Protein AF-A0A656GI52-F1 (afdb_monomer_lite)

Radius of gyration: 30.62 Å; chains: 1; bounding box: 68×22×79 Å

InterPro domains:
  IPR000792 Transcription regulator LuxR, C-terminal [PF00196] (101-144)
  IPR000792 Transcription regulator LuxR, C-terminal [PR00038] (102-116)
  IPR000792 Transcription regulator LuxR, C-terminal [PR00038] (116-132)
  IPR000792 Transcription regulator LuxR, C-terminal [PR00038] (132-144)
  IPR000792 Transcription regulator LuxR, C-terminal [PS00622] (116-143)
  IPR000792 Transcription regulator LuxR, C-terminal [PS50043] (95-144)
  IPR000792 Transcription regulator LuxR, C-terminal [SM00421] (99-144)
  IPR000792 Transcription regulator LuxR, C-terminal [cd06170] (102-144)
  IPR004089 Methyl-accepting chemotaxis protein (MCP) signalling domain [PF00015] (22-94)
  IPR004089 Methyl-accepting chemotaxis protein (MCP) signalling domain [PS50111] (22-85)
  IPR004090 Chemotaxis methyl-accepting receptor [PR00260] (24-51)
  IPR004090 Chemotaxis methyl-accepting receptor [PR00260] (53-82)
  IPR016032 Signal transduction response regulator, C-terminal effector [SSF46894] (98-144)
  IPR036388 Winged helix-like DNA-binding domain superfamily [G3DSA:1.10.10.10] (90-144)

Sequence (144 aa):
MIEPERIVTLSREVESLATRGVSDIQLITRQTRLLAINALIEAAHAGKAGRGFAVVAEEVKNISEQISKIASGLTQDLQASVNEVISVSDEAKAASAGLASLTPQQFRVLTMVCEGLLNKQIASELSVSEATIKAHVTAIFRKL

Secondary structure (DSSP, 8-state):
---HHHHHHHHHHHHHHHHHHHHHHHHHHHHHHHHHHHHHHHHHHTGGGTHHHHHHHHHHHHHHHHHHHHHHHHHHHHHHHHHHHHHHHHHHHHHHHHHHTS-HHHHHHHHHHHTT--HHHHHHHTTS-HHHHHHHHHHHHTT-

pLDDT: mean 92.37, std 6.27, range [48.78, 97.75]

Foldseek 3Di:
DPQLVVLLVVLVVVLVVLLVVLVVLLVVLVVQLVVLVVLLVVLVVVPPVSVVSNVVSVVSNVVSVVSNVVSVVVNVVSVVVSVVSVVVSVVVVLVVQLQVPADPVLNVLVVCVVVVDDLVRVCVVVVHDSVVSVVSVVVSVVSD

Organism: NCBI:txid629261

Structure (mmCIF, N/CA/C/O backbone):
data_AF-A0A656GI52-F1
#
_entry.id   AF-A0A656GI52-F1
#
loop_
_atom_site.group_PDB
_atom_site.id
_atom_site.type_symbol
_atom_site.label_atom_id
_atom_site.label_alt_id
_atom_site.label_comp_id
_atom_site.label_asym_id
_atom_site.label_entity_id
_atom_site.label_seq_id
_atom_site.pdbx_PDB_ins_code
_atom_site.Cartn_x
_atom_site.Cartn_y
_atom_site.Cartn_z
_atom_site.occupancy
_atom_site.B_iso_or_equiv
_atom_site.auth_seq_id
_atom_site.auth_comp_id
_atom_site.auth_asym_id
_atom_site.auth_atom_id
_atom_site.pdbx_PDB_model_num
ATOM 1 N N . MET A 1 1 ? -12.634 -13.111 14.747 1.00 48.78 1 MET A N 1
ATOM 2 C CA . MET A 1 1 ? -12.168 -11.715 14.892 1.00 48.78 1 MET A CA 1
ATOM 3 C C . MET A 1 1 ? -10.962 -11.547 13.988 1.00 48.78 1 MET A C 1
ATOM 5 O O . MET A 1 1 ? -10.177 -12.483 13.901 1.00 48.78 1 MET A O 1
ATOM 9 N N . ILE A 1 2 ? -10.850 -10.436 13.261 1.00 55.84 2 ILE A N 1
ATOM 10 C CA . ILE A 1 2 ? -9.625 -10.130 12.515 1.00 55.84 2 ILE A CA 1
ATOM 11 C C . ILE A 1 2 ? -8.598 -9.706 13.560 1.00 55.84 2 ILE A C 1
ATOM 13 O O . ILE A 1 2 ? -8.832 -8.736 14.273 1.00 55.84 2 ILE A O 1
ATOM 17 N N . GLU A 1 3 ? -7.520 -10.467 13.713 1.00 73.69 3 GLU A N 1
ATOM 18 C CA . GLU A 1 3 ? -6.450 -10.121 14.646 1.00 73.69 3 GLU A CA 1
ATOM 19 C C . GLU A 1 3 ? -5.615 -8.996 14.023 1.00 73.69 3 GLU A C 1
ATOM 21 O O . GLU A 1 3 ? -5.006 -9.218 12.971 1.00 73.69 3 GLU A O 1
ATOM 26 N N . PRO A 1 4 ? -5.558 -7.796 14.630 1.00 77.38 4 PRO A N 1
ATOM 27 C CA . PRO A 1 4 ? -4.790 -6.674 14.083 1.00 77.38 4 PRO A CA 1
ATOM 28 C C . PRO A 1 4 ? -3.308 -7.025 13.870 1.00 77.38 4 PRO A C 1
ATOM 30 O O . PRO A 1 4 ? -2.650 -6.498 12.981 1.00 77.38 4 PRO A O 1
ATOM 33 N N . GLU A 1 5 ? -2.784 -7.982 14.639 1.00 80.19 5 GLU A N 1
ATOM 34 C CA . GLU A 1 5 ? -1.430 -8.526 14.481 1.00 80.19 5 GLU A CA 1
ATOM 35 C C . GLU A 1 5 ? -1.200 -9.178 13.115 1.00 80.19 5 GLU A C 1
ATOM 37 O O . GLU A 1 5 ? -0.129 -9.032 12.519 1.00 80.19 5 GLU A O 1
ATOM 42 N N . ARG A 1 6 ? -2.223 -9.847 12.578 1.00 87.00 6 ARG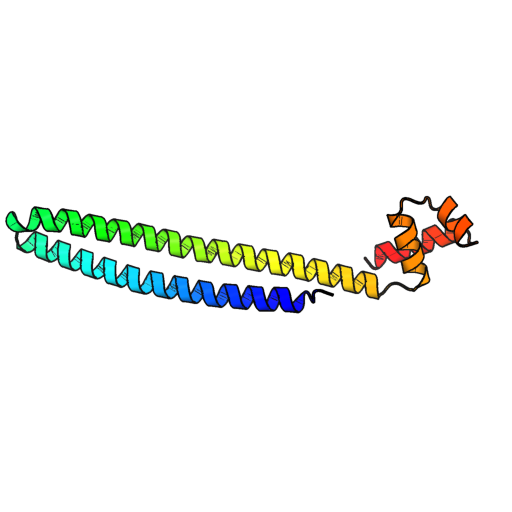 A N 1
ATOM 43 C CA . ARG A 1 6 ? -2.150 -10.507 11.276 1.00 87.00 6 ARG A CA 1
ATOM 44 C C . ARG A 1 6 ? -2.159 -9.494 10.131 1.00 87.00 6 ARG A C 1
ATOM 46 O O . ARG A 1 6 ? -1.451 -9.706 9.151 1.00 87.00 6 ARG A O 1
ATOM 53 N N . ILE A 1 7 ? -2.889 -8.383 10.280 1.00 87.19 7 ILE A N 1
ATOM 54 C CA . ILE A 1 7 ? -2.860 -7.255 9.331 1.00 87.19 7 ILE A CA 1
ATOM 55 C C . ILE A 1 7 ? -1.463 -6.633 9.291 1.00 87.19 7 ILE A C 1
ATOM 57 O O . ILE A 1 7 ? -0.901 -6.470 8.209 1.00 87.19 7 ILE A O 1
ATOM 61 N N . VAL A 1 8 ? -0.873 -6.335 10.454 1.00 88.12 8 VAL A N 1
ATOM 62 C CA . VAL A 1 8 ? 0.472 -5.738 10.531 1.00 88.12 8 VAL A CA 1
ATOM 63 C C . VAL A 1 8 ? 1.524 -6.667 9.927 1.00 88.12 8 VAL A C 1
ATOM 65 O O . VAL A 1 8 ? 2.374 -6.219 9.160 1.00 88.12 8 VAL A O 1
ATOM 68 N N . THR A 1 9 ? 1.451 -7.964 10.231 1.00 90.88 9 THR A N 1
ATOM 69 C CA . THR A 1 9 ? 2.390 -8.959 9.692 1.00 90.88 9 THR A CA 1
ATOM 70 C C . THR A 1 9 ? 2.309 -9.026 8.170 1.00 90.88 9 THR A C 1
ATOM 72 O O . THR A 1 9 ? 3.325 -8.871 7.497 1.00 90.88 9 THR A O 1
ATOM 75 N N . LEU A 1 10 ? 1.099 -9.165 7.621 1.00 90.62 10 LEU A N 1
ATOM 76 C CA . LEU A 1 10 ? 0.899 -9.231 6.175 1.00 90.62 10 LEU A CA 1
ATOM 77 C C . LEU A 1 10 ? 1.329 -7.932 5.477 1.00 90.62 10 LEU A C 1
ATOM 79 O O . LEU A 1 10 ? 1.916 -7.973 4.400 1.00 90.62 10 LEU A O 1
ATOM 83 N N . SER A 1 11 ? 1.096 -6.780 6.109 1.00 91.38 11 SER A N 1
ATOM 84 C CA . SER A 1 11 ? 1.507 -5.478 5.566 1.00 91.38 11 SER A CA 1
ATOM 85 C C . SER A 1 11 ? 3.027 -5.365 5.455 1.00 91.38 11 SER A C 1
ATOM 87 O O . SER A 1 11 ? 3.531 -4.907 4.434 1.00 91.38 11 SER A O 1
ATOM 89 N N . ARG 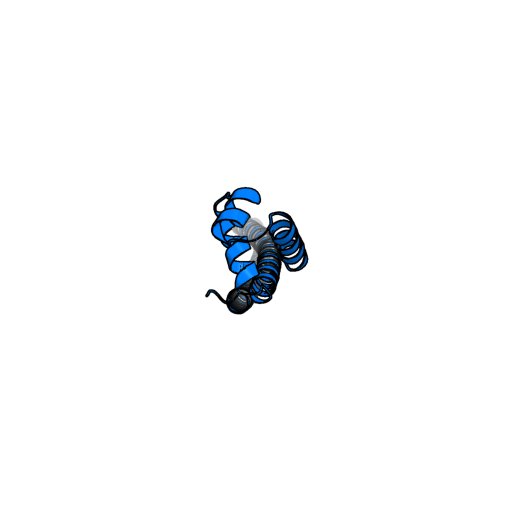A 1 12 ? 3.769 -5.861 6.454 1.00 90.38 12 ARG A N 1
ATOM 90 C CA . ARG A 1 12 ? 5.240 -5.926 6.410 1.00 90.38 12 ARG A CA 1
ATOM 91 C C . ARG A 1 12 ? 5.760 -6.925 5.377 1.00 90.38 12 ARG A C 1
ATOM 93 O O . ARG A 1 12 ? 6.786 -6.682 4.747 1.00 90.38 12 ARG A O 1
ATOM 100 N N . GLU A 1 13 ? 5.073 -8.047 5.181 1.00 93.81 13 GLU A N 1
ATOM 101 C CA . GLU A 1 13 ? 5.428 -9.002 4.124 1.00 93.81 13 GLU A CA 1
ATOM 102 C C . GLU A 1 13 ? 5.255 -8.387 2.730 1.00 93.81 13 GLU A C 1
ATOM 104 O O . GLU A 1 13 ? 6.152 -8.505 1.890 1.00 93.81 13 GLU A O 1
ATOM 109 N N . VAL A 1 14 ? 4.142 -7.682 2.501 1.00 92.06 14 VAL A N 1
ATOM 110 C CA . VAL A 1 14 ? 3.893 -6.928 1.264 1.00 92.06 14 VAL A CA 1
ATOM 111 C C . VAL A 1 14 ? 4.950 -5.840 1.075 1.00 92.06 14 VAL A C 1
ATOM 113 O O . VAL A 1 14 ? 5.509 -5.733 -0.017 1.00 92.06 14 VAL A O 1
ATOM 116 N N . GLU A 1 15 ? 5.287 -5.095 2.132 1.00 92.75 15 GLU A N 1
ATOM 117 C CA . GLU A 1 15 ? 6.349 -4.083 2.109 1.00 92.75 15 GLU A CA 1
ATOM 118 C C . GLU A 1 15 ? 7.687 -4.683 1.662 1.00 92.75 15 GLU A C 1
ATOM 120 O O . GLU A 1 15 ? 8.343 -4.174 0.750 1.00 92.75 15 GLU A O 1
ATOM 125 N N . SER A 1 16 ? 8.079 -5.804 2.270 1.00 93.75 16 SER A N 1
ATOM 126 C CA . SER A 1 16 ? 9.326 -6.501 1.960 1.00 93.75 16 SER A CA 1
ATOM 127 C C . SER A 1 16 ? 9.346 -7.033 0.527 1.00 93.75 16 SER A C 1
ATOM 129 O O . SER A 1 16 ? 10.345 -6.889 -0.183 1.00 93.75 16 SER A O 1
ATOM 131 N N . LEU A 1 17 ? 8.247 -7.641 0.071 1.00 94.69 17 LEU A N 1
ATOM 132 C CA . LEU A 1 17 ? 8.121 -8.147 -1.294 1.00 94.69 17 LEU A CA 1
ATOM 133 C C . LEU A 1 17 ? 8.250 -7.017 -2.318 1.00 94.69 17 LEU A C 1
ATOM 135 O O . LEU A 1 17 ? 9.032 -7.135 -3.262 1.00 94.69 17 LEU A O 1
ATOM 139 N N . ALA A 1 18 ? 7.518 -5.925 -2.120 1.00 92.88 18 ALA A N 1
ATOM 140 C CA . ALA A 1 18 ? 7.544 -4.800 -3.037 1.00 92.88 18 ALA A CA 1
ATOM 141 C C . ALA A 1 18 ? 8.889 -4.056 -2.993 1.00 92.88 18 ALA A C 1
ATOM 143 O O . ALA A 1 18 ? 9.421 -3.733 -4.050 1.00 92.88 18 ALA A O 1
ATOM 144 N N . THR A 1 19 ? 9.516 -3.897 -1.822 1.00 92.69 19 THR A N 1
ATOM 145 C CA . THR A 1 19 ? 10.868 -3.314 -1.703 1.00 92.69 19 THR A CA 1
ATOM 146 C C . THR A 1 19 ? 11.907 -4.126 -2.478 1.00 92.69 19 THR A C 1
ATOM 148 O O . THR A 1 19 ? 12.737 -3.558 -3.191 1.00 92.69 19 THR A O 1
ATOM 151 N N . ARG A 1 20 ? 11.846 -5.463 -2.398 1.00 95.81 20 ARG A N 1
ATOM 152 C CA . ARG A 1 20 ? 12.712 -6.342 -3.202 1.00 95.81 20 ARG A CA 1
ATOM 153 C C . ARG A 1 20 ? 12.456 -6.171 -4.698 1.00 95.81 20 ARG A C 1
ATOM 155 O O . ARG A 1 20 ? 13.402 -5.937 -5.441 1.00 95.81 20 ARG A O 1
ATOM 162 N N . GLY A 1 21 ? 11.192 -6.209 -5.125 1.00 95.19 21 GLY A N 1
ATOM 163 C CA . GLY A 1 21 ? 10.831 -6.026 -6.535 1.00 95.19 21 GLY A CA 1
ATOM 164 C C . GLY A 1 21 ? 11.280 -4.672 -7.093 1.00 95.19 21 GLY A C 1
ATOM 165 O O . GLY A 1 21 ? 11.830 -4.601 -8.190 1.00 95.19 21 GLY A O 1
ATOM 166 N N . VAL A 1 22 ? 11.125 -3.598 -6.316 1.00 95.81 22 VAL A N 1
ATOM 167 C CA . VAL A 1 22 ? 11.620 -2.266 -6.682 1.00 95.81 22 VAL A CA 1
ATOM 168 C C . VAL A 1 22 ? 13.145 -2.251 -6.798 1.00 95.81 22 VAL A C 1
ATOM 170 O O . VAL A 1 22 ? 13.674 -1.697 -7.762 1.00 95.81 22 VAL A O 1
ATOM 173 N N . SER A 1 23 ? 13.860 -2.880 -5.864 1.00 95.75 23 SER A N 1
ATOM 174 C CA . SER A 1 23 ? 15.322 -2.994 -5.926 1.00 95.75 23 SER A CA 1
ATOM 175 C C . SER A 1 23 ? 15.790 -3.716 -7.197 1.00 95.75 23 SER A C 1
ATOM 177 O O . SER A 1 23 ? 16.726 -3.252 -7.856 1.00 95.75 23 SER A O 1
ATOM 179 N N . ASP A 1 24 ? 15.119 -4.802 -7.584 1.00 97.44 24 ASP A N 1
ATOM 180 C CA . ASP A 1 24 ? 15.426 -5.552 -8.807 1.00 97.44 24 ASP A CA 1
ATOM 181 C C . ASP A 1 24 ? 15.169 -4.708 -10.063 1.00 97.44 24 ASP A C 1
ATOM 183 O O . ASP A 1 24 ? 16.022 -4.630 -10.953 1.00 97.44 24 ASP A O 1
ATOM 187 N N . ILE A 1 25 ? 14.040 -3.991 -10.109 1.00 96.44 25 ILE A N 1
ATOM 188 C CA . ILE A 1 25 ? 13.731 -3.042 -11.188 1.00 96.44 25 ILE A CA 1
ATOM 189 C C . ILE A 1 25 ? 14.825 -1.980 -11.286 1.00 96.44 25 ILE A C 1
ATOM 191 O O . ILE A 1 25 ? 15.319 -1.705 -12.380 1.00 96.44 25 ILE A O 1
ATOM 195 N N . GLN A 1 26 ? 15.243 -1.392 -10.164 1.00 95.94 26 GLN A N 1
ATOM 196 C CA . GLN A 1 26 ? 16.305 -0.390 -10.157 1.00 95.94 26 GLN A CA 1
ATOM 197 C C . GLN A 1 26 ? 17.646 -0.964 -10.633 1.00 95.94 26 GLN A C 1
ATOM 199 O O . GLN A 1 26 ? 18.391 -0.270 -11.326 1.00 95.94 26 GLN A O 1
ATOM 204 N N . LEU A 1 27 ? 17.971 -2.216 -10.291 1.00 97.19 27 LEU A N 1
ATOM 205 C CA . LEU A 1 27 ? 19.185 -2.883 -10.763 1.00 97.19 27 LEU A CA 1
ATOM 206 C C . LEU A 1 27 ? 19.176 -3.043 -12.286 1.00 97.19 27 LEU A C 1
ATOM 208 O O . LEU A 1 27 ? 20.116 -2.588 -12.942 1.00 97.19 27 LEU A O 1
ATOM 212 N N . ILE A 1 28 ? 18.103 -3.614 -12.836 1.00 97.12 28 ILE A N 1
ATOM 213 C CA . ILE A 1 28 ? 17.932 -3.798 -14.283 1.00 97.12 28 ILE A CA 1
ATOM 214 C C . ILE A 1 28 ? 17.978 -2.440 -14.986 1.00 97.12 28 ILE A C 1
ATOM 216 O O . ILE A 1 28 ? 18.707 -2.256 -15.954 1.00 97.12 28 ILE A O 1
ATOM 220 N N . THR A 1 29 ? 17.273 -1.448 -14.447 1.00 97.00 29 THR A N 1
ATOM 221 C CA . THR A 1 29 ? 17.214 -0.095 -15.009 1.00 97.00 29 THR A CA 1
ATOM 222 C C . THR A 1 29 ? 18.590 0.570 -15.060 1.00 97.00 29 THR A C 1
ATOM 224 O O . THR A 1 29 ? 18.943 1.193 -16.062 1.00 97.00 29 THR A O 1
ATOM 227 N N . ARG A 1 30 ? 19.415 0.407 -14.016 1.00 96.75 30 ARG A N 1
ATOM 228 C CA . ARG A 1 30 ? 20.804 0.894 -14.018 1.00 96.75 30 ARG A CA 1
ATOM 229 C C . ARG A 1 30 ? 21.647 0.196 -15.083 1.00 96.75 30 ARG A C 1
ATOM 231 O O . ARG A 1 30 ? 22.404 0.868 -15.779 1.00 96.75 30 ARG A O 1
ATOM 238 N N . GLN A 1 31 ? 21.513 -1.119 -15.238 1.00 97.69 31 GLN A N 1
ATOM 239 C CA . GLN A 1 31 ? 22.233 -1.871 -16.271 1.00 97.69 31 GLN A CA 1
ATOM 240 C C . GLN A 1 31 ? 21.810 -1.441 -17.681 1.00 97.69 31 GLN A C 1
ATOM 242 O O . GLN A 1 31 ? 22.669 -1.165 -18.517 1.00 97.69 31 GLN A O 1
ATOM 247 N N . THR A 1 32 ? 20.509 -1.290 -17.928 1.00 97.06 32 THR A N 1
ATOM 248 C CA . THR A 1 32 ? 19.969 -0.797 -19.202 1.00 97.06 32 THR A CA 1
ATOM 249 C C . THR A 1 32 ? 20.458 0.614 -19.513 1.00 97.06 32 THR A C 1
ATOM 251 O O . THR A 1 32 ? 20.873 0.888 -20.638 1.00 97.06 32 THR A O 1
ATOM 254 N N . ARG A 1 33 ? 20.513 1.496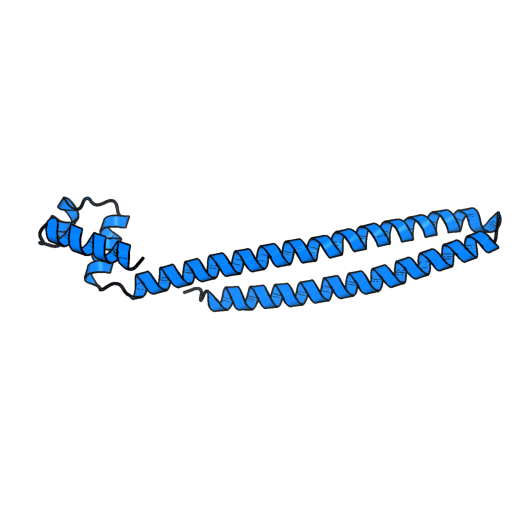 -18.509 1.00 96.56 33 ARG A N 1
ATOM 255 C CA . ARG A 1 33 ? 21.090 2.836 -18.659 1.00 96.56 33 ARG A CA 1
ATOM 256 C C . ARG A 1 33 ? 22.565 2.786 -19.062 1.00 96.56 33 ARG A C 1
ATOM 258 O O . ARG A 1 33 ? 22.977 3.549 -19.930 1.00 96.56 33 ARG A O 1
ATOM 265 N N . LEU A 1 34 ? 23.362 1.906 -18.455 1.00 96.75 34 LEU A N 1
ATOM 266 C CA . LEU A 1 34 ? 24.773 1.738 -18.822 1.00 96.75 34 LEU A CA 1
ATOM 267 C C . LEU A 1 34 ? 24.929 1.212 -20.255 1.00 96.75 34 LEU A C 1
ATOM 269 O O . LEU A 1 34 ? 25.766 1.718 -20.996 1.00 96.75 34 LEU A O 1
ATOM 273 N N . LEU A 1 35 ? 24.092 0.258 -20.675 1.00 96.88 35 LEU A N 1
ATOM 274 C CA . LEU A 1 35 ? 24.072 -0.228 -22.058 1.00 96.88 35 LEU A CA 1
ATOM 275 C C . LEU A 1 35 ? 23.723 0.889 -23.050 1.00 96.88 35 LEU A C 1
ATOM 277 O O . LEU A 1 35 ? 24.377 1.012 -24.082 1.00 96.88 35 LEU A O 1
ATOM 281 N N . ALA A 1 36 ? 22.746 1.735 -22.717 1.00 97.12 36 ALA A N 1
ATOM 282 C CA . ALA A 1 36 ? 22.382 2.895 -23.522 1.00 97.12 36 ALA A CA 1
ATOM 283 C C . ALA A 1 36 ? 23.535 3.906 -23.636 1.00 97.12 36 ALA A C 1
ATOM 285 O O . ALA A 1 36 ? 23.824 4.397 -24.723 1.00 97.12 36 ALA A O 1
ATOM 286 N N . ILE A 1 37 ? 24.254 4.167 -22.541 1.00 95.75 37 ILE A N 1
ATOM 287 C CA . ILE A 1 37 ? 25.445 5.028 -22.555 1.00 95.75 37 ILE A CA 1
ATOM 288 C C . ILE A 1 37 ? 26.548 4.428 -23.437 1.00 95.75 37 ILE A C 1
ATOM 290 O O . ILE A 1 37 ? 27.129 5.142 -24.252 1.00 95.75 37 ILE A O 1
ATOM 294 N N . ASN A 1 38 ? 26.807 3.124 -23.334 1.00 96.62 38 ASN A N 1
ATOM 295 C CA . ASN A 1 38 ? 27.786 2.454 -24.193 1.00 96.62 38 ASN A CA 1
ATOM 296 C C . ASN A 1 38 ? 27.387 2.541 -25.675 1.00 96.62 38 ASN A C 1
ATOM 298 O O . ASN A 1 38 ? 28.231 2.812 -26.526 1.00 96.62 38 ASN A O 1
ATOM 302 N N . ALA A 1 39 ? 26.096 2.387 -25.982 1.00 96.00 39 ALA A N 1
ATOM 303 C CA . ALA A 1 39 ? 25.577 2.552 -27.336 1.00 96.00 39 ALA A CA 1
ATOM 304 C C . ALA A 1 39 ? 25.716 3.997 -27.850 1.00 96.00 39 ALA A C 1
ATOM 306 O O . ALA A 1 39 ? 26.030 4.190 -29.022 1.00 96.00 39 ALA A O 1
ATOM 307 N N . LEU A 1 40 ? 25.544 5.010 -26.991 1.00 96.06 40 LEU A N 1
ATOM 308 C CA . LEU A 1 40 ? 25.797 6.416 -27.338 1.00 96.06 40 LEU A CA 1
ATOM 309 C C . LEU A 1 40 ? 27.271 6.666 -27.683 1.00 96.06 40 LEU A C 1
ATOM 311 O O . LEU A 1 40 ? 27.556 7.370 -28.652 1.00 96.06 40 LEU A O 1
ATOM 315 N N . ILE A 1 41 ? 28.201 6.079 -26.923 1.00 95.12 41 ILE A N 1
ATOM 316 C CA . ILE A 1 41 ? 29.646 6.180 -27.189 1.00 95.12 41 ILE A CA 1
ATOM 317 C C . ILE A 1 41 ? 29.978 5.558 -28.549 1.00 95.12 41 ILE A C 1
ATOM 319 O O . ILE A 1 41 ? 30.652 6.183 -29.368 1.00 95.12 41 ILE A O 1
ATOM 323 N N . GLU A 1 42 ? 29.459 4.361 -28.826 1.00 96.62 42 GLU A N 1
ATOM 324 C CA . GLU A 1 42 ? 29.723 3.672 -30.091 1.00 96.62 42 GLU A CA 1
ATOM 325 C C . GLU A 1 42 ? 29.085 4.396 -31.286 1.00 96.62 42 GLU A C 1
ATOM 327 O O . GLU A 1 42 ? 29.695 4.545 -32.347 1.00 96.62 42 GLU A O 1
ATOM 332 N N . ALA A 1 43 ? 27.883 4.945 -31.101 1.00 96.94 43 ALA A N 1
ATOM 333 C CA . ALA A 1 43 ? 27.235 5.781 -32.102 1.00 96.94 43 ALA A CA 1
ATOM 334 C C . ALA A 1 43 ? 28.045 7.054 -32.408 1.00 96.94 43 ALA A C 1
ATOM 336 O O . ALA A 1 43 ? 28.119 7.467 -33.568 1.00 96.94 43 ALA A O 1
ATOM 337 N N . ALA A 1 44 ? 28.682 7.653 -31.395 1.00 94.69 44 ALA A N 1
ATOM 338 C CA . ALA A 1 44 ? 29.580 8.788 -31.577 1.00 94.69 44 ALA A CA 1
ATOM 339 C C . ALA A 1 44 ? 30.851 8.393 -32.350 1.00 94.69 44 ALA A C 1
ATOM 341 O O . ALA A 1 44 ? 31.237 9.110 -33.276 1.00 94.69 44 ALA A O 1
ATOM 342 N N . HIS A 1 45 ? 31.453 7.236 -32.048 1.00 96.06 45 HIS A N 1
ATOM 343 C CA . HIS A 1 45 ? 32.599 6.706 -32.800 1.00 96.06 45 HIS A CA 1
ATOM 344 C C . HIS A 1 45 ? 32.270 6.438 -34.274 1.00 96.06 45 HIS A C 1
ATOM 346 O O . HIS A 1 45 ? 33.057 6.780 -35.155 1.00 96.06 45 HIS A O 1
ATOM 352 N N . ALA A 1 46 ? 31.085 5.896 -34.564 1.00 96.56 46 ALA A N 1
ATOM 353 C CA . ALA A 1 46 ? 30.617 5.659 -35.930 1.00 96.56 46 ALA A CA 1
ATOM 354 C C . ALA A 1 46 ? 30.263 6.953 -36.703 1.00 96.56 46 ALA A C 1
ATOM 356 O O . ALA A 1 46 ? 29.928 6.910 -37.895 1.00 96.56 46 ALA A O 1
ATOM 357 N N . GLY A 1 47 ? 30.302 8.121 -36.051 1.00 93.56 47 GLY A N 1
ATOM 358 C CA . GLY A 1 47 ? 30.088 9.427 -36.667 1.00 93.56 47 GLY A CA 1
ATOM 359 C C . GLY A 1 47 ? 28.748 9.527 -37.404 1.00 93.56 47 GLY A C 1
ATOM 360 O O . GLY A 1 47 ? 27.675 9.326 -36.836 1.00 93.56 47 GLY A O 1
ATOM 361 N N . LYS A 1 48 ? 28.777 9.842 -38.708 1.00 94.25 48 LYS A N 1
ATOM 362 C CA . LYS A 1 48 ? 27.545 10.016 -39.506 1.00 94.25 48 LYS A CA 1
ATOM 363 C C . LYS A 1 48 ? 26.704 8.739 -39.615 1.00 94.25 48 LYS A C 1
ATOM 365 O O . LYS A 1 48 ? 25.485 8.871 -39.749 1.00 94.25 48 LYS A O 1
ATOM 370 N N . ALA A 1 49 ? 27.334 7.562 -39.564 1.00 94.50 49 ALA A N 1
ATOM 371 C CA . ALA A 1 49 ? 26.665 6.264 -39.659 1.00 94.50 49 ALA A CA 1
ATOM 372 C C . ALA A 1 49 ? 25.949 5.876 -38.352 1.00 94.50 49 ALA A C 1
ATOM 374 O O . ALA A 1 49 ? 24.931 5.193 -38.396 1.00 94.50 49 ALA A O 1
ATOM 375 N N . GLY A 1 50 ? 26.420 6.369 -37.200 1.00 95.50 50 GLY A N 1
ATOM 376 C CA . GLY A 1 50 ? 25.842 6.080 -35.883 1.00 95.50 50 GLY A CA 1
ATOM 377 C C . GLY A 1 50 ? 24.644 6.947 -35.487 1.00 95.50 50 GLY A C 1
ATOM 378 O O . GLY A 1 50 ? 23.996 6.669 -34.483 1.00 95.50 50 GLY A O 1
ATOM 379 N N . ARG A 1 51 ? 24.294 7.983 -36.263 1.00 93.56 51 ARG A N 1
ATOM 380 C CA . ARG A 1 51 ? 23.270 8.975 -35.869 1.00 93.56 51 ARG A CA 1
ATOM 381 C C . ARG A 1 51 ? 21.901 8.378 -35.539 1.00 93.56 51 ARG A C 1
ATOM 383 O O . ARG A 1 51 ? 21.270 8.835 -34.595 1.00 93.56 51 ARG A O 1
ATOM 390 N N . GLY A 1 52 ? 21.452 7.366 -36.283 1.00 92.62 52 GLY A N 1
ATOM 391 C CA . GLY A 1 52 ? 20.183 6.687 -35.991 1.00 92.62 52 GLY A CA 1
ATOM 392 C C . GLY A 1 52 ? 20.222 5.917 -34.667 1.00 92.62 52 GLY A C 1
ATOM 393 O O . GLY A 1 52 ? 19.289 6.002 -33.875 1.00 92.62 52 GLY A O 1
ATOM 394 N N . PHE A 1 53 ? 21.338 5.237 -34.390 1.00 93.00 53 PHE A N 1
ATOM 395 C CA . PHE A 1 53 ? 21.549 4.519 -33.132 1.00 93.00 53 PHE A CA 1
ATOM 396 C C . PHE A 1 53 ? 21.664 5.465 -31.932 1.00 93.00 53 PHE A C 1
ATOM 398 O O . PHE A 1 53 ? 21.149 5.141 -30.865 1.00 93.00 53 PHE A O 1
ATOM 405 N N . ALA A 1 54 ? 22.259 6.650 -32.112 1.00 96.62 54 ALA A N 1
ATOM 406 C CA . ALA A 1 54 ? 22.352 7.659 -31.057 1.00 96.62 54 ALA A CA 1
ATOM 407 C C . ALA A 1 54 ? 20.970 8.108 -30.552 1.00 96.62 54 ALA A C 1
ATOM 409 O O . ALA A 1 54 ? 20.773 8.241 -29.349 1.00 96.62 54 ALA A O 1
ATOM 410 N N . VAL A 1 55 ? 20.000 8.292 -31.457 1.00 96.81 55 VAL A N 1
ATOM 411 C CA . VAL A 1 55 ? 18.628 8.686 -31.087 1.00 96.81 55 VAL A CA 1
ATOM 412 C C . VAL A 1 55 ? 17.962 7.609 -30.233 1.00 96.81 55 VAL A C 1
ATOM 414 O O . VAL A 1 55 ? 17.392 7.912 -29.189 1.00 96.81 55 VAL A O 1
ATOM 417 N N . VAL A 1 56 ? 18.072 6.344 -30.645 1.00 96.50 56 VAL A N 1
ATOM 418 C CA . VAL A 1 56 ? 17.491 5.217 -29.899 1.00 96.50 56 VAL A CA 1
ATOM 419 C C . VAL A 1 56 ? 18.152 5.072 -28.529 1.00 96.50 56 VAL A C 1
ATOM 421 O O . VAL A 1 56 ? 17.468 4.863 -27.532 1.00 96.50 56 VAL A O 1
ATOM 424 N N . ALA A 1 57 ? 19.476 5.203 -28.460 1.00 97.25 57 ALA A N 1
ATOM 425 C CA . ALA A 1 57 ? 20.209 5.073 -27.211 1.00 97.25 57 ALA A CA 1
ATOM 426 C C . ALA A 1 57 ? 19.866 6.196 -26.209 1.00 97.25 57 ALA A C 1
ATOM 428 O O . ALA A 1 57 ? 19.710 5.921 -25.019 1.00 97.25 57 ALA A O 1
ATOM 429 N N . GLU A 1 58 ? 19.664 7.433 -26.675 1.00 97.38 58 GLU A N 1
ATOM 430 C CA . GLU A 1 58 ? 19.198 8.529 -25.815 1.00 97.38 58 GLU A CA 1
ATOM 431 C C . GLU A 1 58 ? 17.778 8.268 -25.285 1.00 97.38 58 GLU A C 1
ATOM 433 O O . GLU A 1 58 ? 17.515 8.473 -24.101 1.00 97.38 58 GLU A O 1
ATOM 438 N N . GLU A 1 59 ? 16.883 7.724 -26.113 1.00 97.75 59 GLU A N 1
ATOM 439 C CA . GLU A 1 59 ? 15.526 7.371 -25.682 1.00 97.75 59 GLU A CA 1
ATOM 440 C C . GLU A 1 59 ? 15.535 6.281 -24.598 1.00 97.75 59 GLU A C 1
ATOM 442 O O . GLU A 1 59 ? 14.877 6.412 -23.567 1.00 97.75 59 GLU A O 1
ATOM 447 N N . VAL A 1 60 ? 16.353 5.234 -24.758 1.00 97.25 60 VAL A N 1
ATOM 448 C CA . VAL A 1 60 ? 16.495 4.170 -23.744 1.00 97.25 60 VAL A CA 1
ATOM 449 C C . VAL A 1 60 ? 17.049 4.721 -22.426 1.00 97.25 60 VAL A C 1
ATOM 451 O O . VAL A 1 60 ? 16.601 4.321 -21.344 1.00 97.25 60 VAL A O 1
ATOM 454 N N . LYS A 1 61 ? 18.002 5.659 -22.485 1.00 96.25 61 LYS A N 1
ATOM 455 C CA . LYS A 1 61 ? 18.525 6.351 -21.300 1.00 96.25 61 LYS A CA 1
ATOM 456 C C . LYS A 1 61 ? 17.423 7.158 -20.603 1.00 96.25 61 LYS A C 1
ATOM 458 O O . LYS A 1 61 ? 17.279 7.031 -19.386 1.00 96.25 61 LYS A O 1
ATOM 463 N N . ASN A 1 62 ? 16.627 7.919 -21.354 1.00 97.06 62 ASN A N 1
ATOM 464 C CA . ASN A 1 62 ? 15.518 8.713 -20.818 1.00 97.06 62 ASN A CA 1
ATOM 465 C C . ASN A 1 62 ? 14.440 7.829 -20.174 1.00 97.06 62 ASN A C 1
ATOM 467 O O . ASN A 1 62 ? 13.984 8.111 -19.066 1.00 97.06 62 ASN A O 1
ATOM 471 N N . ILE A 1 63 ? 14.073 6.718 -20.818 1.00 97.50 63 ILE A N 1
ATOM 472 C CA . ILE A 1 63 ? 13.143 5.730 -20.256 1.00 97.50 63 ILE A CA 1
ATOM 473 C C . ILE A 1 63 ? 13.704 5.155 -18.949 1.00 97.50 63 ILE A C 1
ATOM 475 O O . ILE A 1 63 ? 12.995 5.078 -17.948 1.00 97.50 63 ILE A O 1
ATOM 479 N N . SER A 1 64 ? 14.995 4.812 -18.917 1.00 97.75 64 SER A N 1
ATOM 480 C CA . SER A 1 64 ? 15.641 4.281 -17.710 1.00 97.75 64 SER A CA 1
ATOM 481 C C . SER A 1 64 ? 15.639 5.294 -16.552 1.00 97.75 64 SER A C 1
ATOM 483 O O . SER A 1 64 ? 15.467 4.932 -15.386 1.00 97.75 64 SER A O 1
ATOM 485 N N . GLU A 1 65 ? 15.788 6.587 -16.841 1.00 95.56 65 GLU A N 1
ATOM 486 C CA . GLU A 1 65 ? 15.640 7.655 -15.845 1.00 95.56 65 GLU A CA 1
ATOM 487 C C . GLU A 1 65 ? 14.221 7.738 -15.286 1.00 95.56 65 GLU A C 1
ATOM 489 O O . GLU A 1 65 ? 14.038 7.798 -14.066 1.00 95.56 65 GLU A O 1
ATOM 494 N N . GLN A 1 66 ? 13.217 7.681 -16.160 1.00 97.75 66 GLN A N 1
ATOM 495 C CA . GLN A 1 66 ? 11.814 7.709 -15.753 1.00 97.75 66 GLN A CA 1
ATOM 496 C C . GLN A 1 66 ? 11.451 6.496 -14.892 1.00 97.75 66 GLN A C 1
ATOM 498 O O . GLN A 1 66 ? 10.858 6.669 -13.826 1.00 97.75 66 GLN A O 1
ATOM 503 N N . ILE A 1 67 ? 11.875 5.290 -15.286 1.00 97.25 67 ILE A N 1
ATOM 504 C CA . ILE A 1 67 ? 11.661 4.068 -14.497 1.00 97.25 67 ILE A CA 1
ATOM 505 C C . ILE A 1 67 ? 12.306 4.208 -13.115 1.00 97.25 67 ILE A C 1
ATOM 507 O O . ILE A 1 67 ? 11.667 3.903 -12.111 1.00 97.25 67 ILE A O 1
ATOM 511 N N . SER A 1 68 ? 13.535 4.730 -13.033 1.00 95.31 68 SER A N 1
ATOM 512 C CA . SER A 1 68 ? 14.225 4.936 -11.748 1.00 95.31 68 SER A CA 1
ATOM 513 C C . SER A 1 68 ? 13.461 5.889 -10.823 1.00 95.31 68 SER A C 1
ATOM 515 O O . SER A 1 68 ? 13.382 5.653 -9.613 1.00 95.31 68 SER A O 1
ATOM 517 N N . LYS A 1 69 ? 12.873 6.952 -11.385 1.00 95.81 69 LYS A N 1
ATOM 518 C CA . LYS A 1 69 ? 12.060 7.919 -10.639 1.00 95.81 69 LYS A CA 1
ATOM 519 C C . LYS A 1 69 ? 10.764 7.288 -10.128 1.00 95.81 69 LYS A C 1
ATOM 521 O O . LYS A 1 69 ? 10.450 7.445 -8.952 1.00 95.81 69 LYS A O 1
ATOM 526 N N . ILE A 1 70 ? 10.054 6.547 -10.980 1.00 96.38 70 ILE A N 1
ATOM 527 C CA . ILE A 1 70 ? 8.815 5.841 -10.615 1.00 96.38 70 ILE A CA 1
ATOM 528 C C . ILE A 1 70 ? 9.093 4.804 -9.526 1.00 96.38 70 ILE A C 1
ATOM 530 O O . ILE A 1 70 ? 8.413 4.786 -8.507 1.00 96.38 70 ILE A O 1
ATOM 534 N N . ALA A 1 71 ? 10.131 3.987 -9.710 1.00 94.62 71 ALA A N 1
ATOM 535 C CA . ALA A 1 71 ? 10.550 2.974 -8.751 1.00 94.62 71 ALA A CA 1
ATOM 536 C C . ALA A 1 71 ? 10.845 3.585 -7.371 1.00 94.62 71 ALA A C 1
ATOM 538 O O . ALA A 1 71 ? 10.411 3.060 -6.354 1.00 94.62 71 ALA A O 1
ATOM 539 N N . SER A 1 72 ? 11.533 4.729 -7.336 1.00 92.25 72 SER A N 1
ATOM 540 C CA . SER A 1 72 ? 11.833 5.425 -6.078 1.00 92.25 72 SER A CA 1
ATOM 541 C C . SER A 1 72 ? 10.580 6.004 -5.412 1.00 92.25 72 SER A C 1
ATOM 543 O O . SER A 1 72 ? 10.447 5.897 -4.196 1.00 92.25 72 SER A O 1
ATOM 545 N N . GLY A 1 73 ? 9.656 6.573 -6.195 1.00 94.81 73 GLY A N 1
ATOM 546 C CA . GLY A 1 73 ? 8.371 7.061 -5.683 1.00 94.81 73 GLY A CA 1
ATOM 547 C C . GLY A 1 73 ? 7.520 5.934 -5.096 1.00 94.81 73 GLY A C 1
ATOM 548 O O . GLY A 1 73 ? 7.015 6.066 -3.989 1.00 94.81 73 GLY A O 1
ATOM 549 N N . LEU A 1 74 ? 7.472 4.778 -5.767 1.00 93.56 74 LEU A N 1
ATOM 550 C CA . LEU A 1 74 ? 6.725 3.614 -5.289 1.00 93.56 74 LEU A CA 1
ATOM 551 C C . LEU A 1 74 ? 7.207 3.131 -3.913 1.00 93.56 74 LEU A C 1
ATOM 553 O O . LEU A 1 74 ? 6.383 2.774 -3.077 1.00 93.56 74 LEU A O 1
ATOM 557 N N . THR A 1 75 ? 8.519 3.143 -3.650 1.00 91.38 75 THR A N 1
ATOM 558 C CA . THR A 1 75 ? 9.050 2.813 -2.316 1.00 91.38 75 THR A CA 1
ATOM 559 C C . THR A 1 75 ? 8.558 3.787 -1.249 1.00 91.38 75 THR A C 1
ATOM 561 O O . THR A 1 75 ? 8.203 3.360 -0.154 1.00 91.38 75 THR A O 1
ATOM 564 N N . GLN A 1 76 ? 8.535 5.087 -1.555 1.00 92.81 76 GLN A N 1
ATOM 565 C CA . GLN A 1 76 ? 8.081 6.112 -0.612 1.00 92.81 76 GLN A CA 1
ATOM 566 C C . GLN A 1 76 ? 6.586 5.971 -0.311 1.00 92.81 76 GLN A C 1
ATOM 568 O O . GLN A 1 76 ? 6.199 5.968 0.857 1.00 92.81 76 GLN A O 1
ATOM 573 N N . ASP A 1 77 ? 5.771 5.795 -1.351 1.00 94.56 77 ASP A N 1
ATOM 574 C CA . ASP A 1 77 ? 4.321 5.635 -1.223 1.00 94.56 77 ASP A CA 1
ATOM 575 C C . ASP A 1 77 ? 3.974 4.372 -0.426 1.00 94.56 77 ASP A C 1
ATOM 577 O O . ASP A 1 77 ? 3.168 4.413 0.502 1.00 94.56 77 ASP A O 1
ATOM 581 N N . LEU A 1 78 ? 4.642 3.255 -0.725 1.00 92.62 78 LEU A N 1
ATOM 582 C CA . LEU A 1 78 ? 4.462 1.995 -0.010 1.00 92.62 78 LEU A CA 1
ATOM 583 C C . LEU A 1 78 ? 4.806 2.126 1.476 1.00 92.62 78 LEU A C 1
ATOM 585 O O . LEU A 1 78 ? 4.048 1.660 2.325 1.00 92.62 78 LEU A O 1
ATOM 589 N N . GLN A 1 79 ? 5.928 2.774 1.795 1.00 91.00 79 GLN A N 1
ATOM 590 C CA . GLN A 1 79 ? 6.341 2.985 3.178 1.00 91.00 79 GLN A CA 1
ATOM 591 C C . GLN A 1 79 ? 5.336 3.866 3.934 1.00 91.00 79 GLN A C 1
ATOM 593 O O . GLN A 1 79 ? 5.019 3.593 5.093 1.00 91.00 79 GLN A O 1
ATOM 598 N N . ALA A 1 80 ? 4.790 4.895 3.280 1.00 93.62 80 ALA A N 1
ATOM 599 C CA . ALA A 1 80 ? 3.734 5.722 3.853 1.00 93.62 80 ALA A CA 1
ATOM 600 C C . ALA A 1 80 ? 2.460 4.906 4.137 1.00 93.62 80 ALA A C 1
ATOM 602 O O . ALA A 1 80 ? 1.949 4.953 5.256 1.00 93.62 80 ALA A O 1
ATOM 603 N N . SER A 1 81 ? 1.997 4.100 3.175 1.00 93.00 81 SER A N 1
ATOM 604 C CA . SER A 1 81 ? 0.810 3.253 3.348 1.00 93.00 81 SER A CA 1
ATOM 605 C C . SER A 1 81 ? 0.981 2.205 4.448 1.00 93.00 81 SER A C 1
ATOM 607 O O . SER A 1 81 ? 0.059 1.968 5.222 1.00 93.00 81 SER A O 1
ATOM 609 N N . VAL A 1 82 ? 2.155 1.579 4.563 1.00 91.62 82 VAL A N 1
ATOM 610 C CA . VAL A 1 82 ? 2.419 0.591 5.624 1.00 91.62 82 VAL A CA 1
ATOM 611 C C . VAL A 1 82 ? 2.384 1.252 7.001 1.00 91.62 82 VAL A C 1
ATOM 613 O O . VAL A 1 82 ? 1.792 0.697 7.926 1.00 91.62 82 VAL A O 1
ATOM 616 N N . ASN A 1 83 ? 2.957 2.450 7.137 1.00 91.44 83 ASN A N 1
ATOM 617 C CA . ASN A 1 83 ? 2.902 3.207 8.387 1.00 91.44 83 ASN A CA 1
ATOM 618 C C . ASN A 1 83 ? 1.462 3.576 8.777 1.00 91.44 83 ASN A C 1
ATOM 620 O O . ASN A 1 83 ? 1.103 3.443 9.945 1.00 91.44 83 ASN A O 1
ATOM 624 N N . GLU A 1 84 ? 0.632 3.973 7.811 1.00 93.38 84 GLU A N 1
ATOM 625 C CA . GLU A 1 84 ? -0.795 4.245 8.032 1.00 93.38 84 GLU A CA 1
ATOM 626 C C . GLU A 1 84 ? -1.560 2.984 8.469 1.00 93.38 84 GLU A C 1
ATOM 628 O O . GLU A 1 84 ? -2.355 3.011 9.409 1.00 93.38 84 GLU A O 1
ATOM 633 N N . VAL A 1 85 ? -1.283 1.832 7.852 1.00 91.19 85 VAL A N 1
ATOM 634 C CA . VAL A 1 85 ? -1.905 0.564 8.267 1.00 91.19 85 VAL A CA 1
ATOM 635 C C . VAL A 1 85 ? -1.490 0.175 9.687 1.00 91.19 85 VAL A C 1
ATOM 637 O O . VAL A 1 85 ? -2.314 -0.339 10.450 1.00 91.19 85 VAL A O 1
ATOM 640 N N . ILE A 1 86 ? -0.234 0.423 10.066 1.00 89.38 86 ILE A N 1
ATOM 641 C CA . ILE A 1 86 ? 0.248 0.180 11.429 1.00 89.38 86 ILE A CA 1
ATOM 642 C C . ILE A 1 86 ? -0.487 1.085 12.422 1.00 89.38 86 ILE A C 1
ATOM 644 O O . ILE A 1 86 ? -0.997 0.567 13.414 1.00 89.38 86 ILE A O 1
ATOM 648 N N . SER A 1 87 ? -0.624 2.387 12.143 1.00 91.00 87 SER A N 1
ATOM 649 C CA . SER A 1 87 ? -1.331 3.300 13.052 1.00 91.00 87 SER A CA 1
ATOM 650 C C . SER A 1 87 ? -2.797 2.908 13.237 1.00 91.00 87 SER A C 1
ATOM 652 O O . SER A 1 87 ? -3.262 2.806 14.370 1.00 91.00 87 SER A O 1
ATOM 654 N N . VAL A 1 88 ? -3.503 2.578 12.150 1.00 90.19 88 VAL A N 1
ATOM 655 C CA . VAL A 1 88 ? -4.898 2.102 12.219 1.00 90.19 88 VAL A CA 1
ATOM 656 C C . VAL A 1 88 ? -5.000 0.787 12.998 1.00 90.19 88 VAL A C 1
ATOM 658 O O . VAL A 1 88 ? -5.941 0.575 13.765 1.00 90.19 88 VAL A O 1
ATOM 661 N N . SER A 1 89 ? -4.026 -0.110 12.832 1.00 88.88 89 SER A N 1
ATOM 662 C CA . SER A 1 89 ? -3.997 -1.380 13.563 1.00 88.88 89 SER A CA 1
ATOM 663 C C . SER A 1 89 ? -3.769 -1.179 15.062 1.00 88.88 89 SER A C 1
ATOM 665 O O . SER A 1 89 ? -4.373 -1.891 15.865 1.00 88.88 89 SER A O 1
ATOM 667 N N . ASP A 1 90 ? -2.933 -0.217 15.451 1.00 88.44 90 ASP A N 1
ATOM 668 C CA . ASP A 1 90 ? -2.682 0.119 16.853 1.00 88.44 90 ASP A CA 1
ATOM 669 C C . ASP A 1 90 ? -3.899 0.794 17.504 1.00 88.44 90 ASP A C 1
ATOM 671 O O . ASP A 1 90 ? -4.277 0.424 18.619 1.00 88.44 90 ASP A O 1
ATOM 675 N N . GLU A 1 91 ? -4.586 1.690 16.790 1.00 88.25 91 GLU A N 1
ATOM 676 C CA . GLU A 1 91 ? -5.869 2.259 17.226 1.00 88.25 91 GLU A CA 1
ATOM 677 C C . GLU A 1 91 ? -6.929 1.167 17.432 1.00 88.25 91 GLU A C 1
ATOM 679 O O . GLU A 1 91 ? -7.594 1.117 18.471 1.00 88.25 91 GLU A O 1
ATOM 684 N N . ALA A 1 92 ? -7.043 0.228 16.487 1.00 86.69 92 ALA A N 1
ATOM 685 C CA . ALA A 1 92 ? -7.965 -0.899 16.594 1.00 86.69 92 ALA A CA 1
ATOM 686 C C . ALA A 1 92 ? -7.634 -1.814 17.788 1.00 86.69 92 ALA A C 1
ATOM 688 O O . ALA A 1 92 ? -8.541 -2.285 18.482 1.00 86.69 92 ALA A O 1
ATOM 689 N N . LYS A 1 93 ? -6.343 -2.050 18.068 1.00 85.75 93 LYS A N 1
ATOM 690 C CA . LYS A 1 93 ? -5.904 -2.790 19.263 1.00 85.75 93 LYS A CA 1
ATOM 691 C C . LYS A 1 93 ? -6.277 -2.059 20.546 1.00 85.75 93 LYS A C 1
ATOM 693 O O . LYS A 1 93 ? -6.813 -2.695 21.452 1.00 85.75 93 LYS A O 1
ATOM 698 N N . ALA A 1 94 ? -6.018 -0.755 20.624 1.00 85.62 94 ALA A N 1
ATOM 699 C CA . ALA A 1 94 ? -6.349 0.056 21.792 1.00 85.62 94 ALA A CA 1
ATOM 700 C C . ALA A 1 94 ? -7.860 0.035 22.071 1.00 85.62 94 ALA A C 1
ATOM 702 O O . ALA A 1 94 ? -8.273 -0.263 23.192 1.00 85.62 94 ALA A O 1
ATOM 703 N N . ALA A 1 95 ? -8.683 0.223 21.036 1.00 84.50 95 ALA A N 1
ATOM 704 C CA . ALA A 1 95 ? -10.137 0.143 21.143 1.00 84.50 95 ALA A CA 1
ATOM 705 C C . ALA A 1 95 ? -10.610 -1.249 21.598 1.00 84.50 95 ALA A C 1
ATOM 707 O O . ALA A 1 95 ? -11.435 -1.365 22.506 1.00 84.50 95 ALA A O 1
ATOM 708 N N . SER A 1 96 ? -10.056 -2.321 21.018 1.00 85.38 96 SER A N 1
ATOM 709 C CA . SER A 1 96 ? -10.390 -3.694 21.415 1.00 85.38 96 SER A CA 1
ATOM 710 C C . SER A 1 96 ? -9.983 -3.996 22.861 1.00 85.38 96 SER A C 1
ATOM 712 O O . SER A 1 96 ? -10.720 -4.688 23.566 1.00 85.38 96 SER A O 1
ATOM 714 N N . ALA A 1 97 ? -8.832 -3.495 23.317 1.00 85.62 97 ALA A N 1
ATOM 715 C CA . ALA A 1 97 ? -8.367 -3.659 24.692 1.00 85.62 97 ALA A CA 1
ATOM 716 C C . ALA A 1 97 ? -9.251 -2.886 25.683 1.00 85.62 97 ALA A C 1
ATOM 718 O O . ALA A 1 97 ? -9.648 -3.433 26.715 1.00 85.62 97 ALA A O 1
ATOM 719 N N . GLY A 1 98 ? 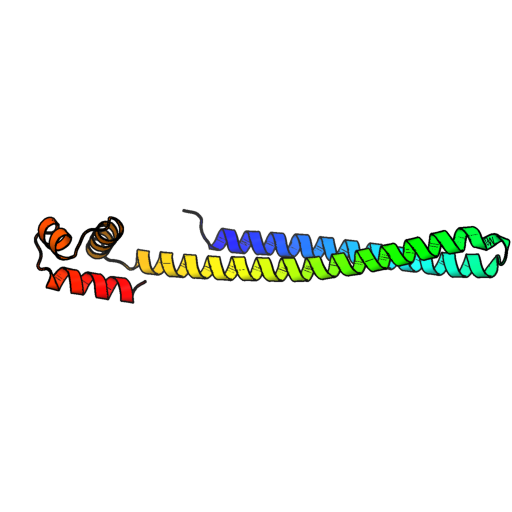-9.625 -1.648 25.342 1.00 85.88 98 GLY A N 1
ATOM 720 C CA . GLY A 1 98 ? -10.566 -0.845 26.119 1.00 85.88 98 GLY A CA 1
ATOM 721 C C . GLY A 1 98 ? -11.914 -1.549 26.271 1.00 85.88 98 GLY A C 1
ATOM 722 O O . GLY A 1 98 ? -12.411 -1.697 27.390 1.00 85.88 98 GLY A O 1
ATOM 723 N N . LEU A 1 99 ? -12.450 -2.098 25.175 1.00 86.75 99 LEU A N 1
ATOM 724 C CA . LEU A 1 99 ? -13.709 -2.845 25.170 1.00 86.75 99 LEU A CA 1
ATOM 725 C C . LEU A 1 99 ? -13.633 -4.135 26.005 1.00 86.75 99 LEU A C 1
ATOM 727 O O . LEU A 1 99 ? -14.552 -4.425 26.771 1.00 86.75 99 LEU A O 1
ATOM 731 N N . ALA A 1 100 ? -12.522 -4.875 25.922 1.00 86.31 100 ALA A N 1
ATOM 732 C CA . ALA A 1 100 ? -12.284 -6.079 26.721 1.00 86.31 100 ALA A CA 1
ATOM 733 C C . ALA A 1 100 ? -12.141 -5.791 28.229 1.00 86.31 100 ALA A C 1
ATOM 735 O O . ALA A 1 100 ? -12.406 -6.663 29.055 1.00 86.31 100 ALA A O 1
ATOM 736 N N . SER A 1 101 ? -11.748 -4.570 28.607 1.00 90.00 101 SER A N 1
ATOM 737 C CA . SER A 1 101 ? -11.622 -4.147 30.009 1.00 90.00 101 SER A CA 1
ATOM 738 C C . SER A 1 101 ? -12.958 -3.762 30.672 1.00 90.00 101 SER A C 1
ATOM 740 O O . SER A 1 101 ? -13.006 -3.475 31.880 1.00 90.00 101 SER A O 1
ATOM 742 N N . LEU A 1 102 ? -14.052 -3.699 29.905 1.00 91.56 102 LEU A N 1
ATOM 743 C CA . LEU A 1 102 ? -15.375 -3.348 30.416 1.00 91.56 102 LEU A CA 1
ATOM 744 C C . LEU A 1 102 ? -15.980 -4.500 31.222 1.00 91.56 102 LEU A C 1
ATOM 746 O O . LEU A 1 102 ? -15.883 -5.670 30.863 1.00 91.56 102 LEU A O 1
ATOM 750 N N . THR A 1 103 ? -16.665 -4.164 32.316 1.00 91.94 103 THR A N 1
ATOM 751 C CA . THR A 1 103 ? -17.482 -5.157 33.028 1.00 91.94 103 THR A CA 1
ATOM 752 C C . THR A 1 103 ? -18.718 -5.525 32.194 1.00 91.94 103 THR A C 1
ATOM 754 O O . THR A 1 103 ? -19.167 -4.706 31.388 1.00 91.94 103 THR A O 1
ATOM 757 N N . PRO A 1 104 ? -19.356 -6.691 32.418 1.00 91.00 104 PRO A N 1
ATOM 758 C CA . PRO A 1 104 ? -20.574 -7.068 31.691 1.00 91.00 104 PRO A CA 1
ATOM 759 C C . PRO A 1 104 ? -21.685 -6.007 31.766 1.00 91.00 104 PRO A C 1
ATOM 761 O O . PRO A 1 104 ? -22.412 -5.779 30.801 1.00 91.00 104 PRO A O 1
ATOM 764 N N . GLN A 1 105 ? -21.794 -5.312 32.904 1.00 90.69 105 GLN A N 1
ATOM 765 C CA . GLN A 1 105 ? -22.754 -4.223 33.087 1.00 90.69 105 GLN A CA 1
ATOM 766 C C . GLN A 1 105 ? -22.351 -2.956 32.318 1.00 90.69 105 GLN A C 1
ATOM 768 O O . GLN A 1 105 ? -23.207 -2.332 31.700 1.00 90.69 105 GLN A O 1
ATOM 773 N N . GLN A 1 106 ? -21.061 -2.600 32.296 1.00 92.75 106 GLN A N 1
ATOM 774 C CA . GLN A 1 106 ? -20.552 -1.493 31.478 1.00 92.75 106 GLN A CA 1
ATOM 775 C C . GLN A 1 106 ? -20.751 -1.757 29.980 1.00 92.75 106 GLN A C 1
ATOM 777 O O . GLN A 1 106 ? -21.149 -0.851 29.258 1.00 92.75 106 GLN A O 1
ATOM 782 N N . PHE A 1 107 ? -20.548 -2.993 29.522 1.00 92.44 107 PHE A N 1
ATOM 783 C CA . P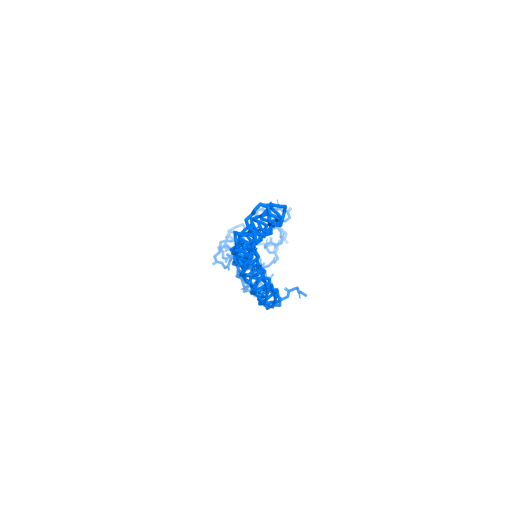HE A 1 107 ? -20.780 -3.379 28.129 1.00 92.44 107 PHE A CA 1
ATOM 784 C C . PHE A 1 107 ? -22.263 -3.266 27.732 1.00 92.44 107 PHE A C 1
ATOM 786 O O . PHE A 1 107 ? -22.585 -2.735 26.669 1.00 92.44 107 PHE A O 1
ATOM 793 N N . ARG A 1 108 ? -23.185 -3.687 28.613 1.00 91.75 108 ARG A N 1
ATOM 794 C CA . ARG A 1 108 ? -24.635 -3.489 28.414 1.00 91.75 108 ARG A CA 1
ATOM 795 C C . ARG A 1 108 ? -25.008 -2.010 28.335 1.00 91.75 108 ARG A C 1
ATOM 797 O O . ARG A 1 108 ? -25.727 -1.626 27.421 1.00 91.75 108 ARG A O 1
ATOM 804 N N . VAL A 1 109 ? -24.493 -1.183 29.251 1.00 94.06 109 VAL A N 1
ATOM 805 C CA . VAL A 1 109 ? -24.717 0.274 29.223 1.00 94.06 109 VAL A CA 1
ATOM 806 C C . VAL A 1 109 ? -24.167 0.883 27.932 1.00 94.06 109 VAL A C 1
ATOM 808 O O . VAL A 1 109 ? -24.869 1.661 27.299 1.00 94.06 109 VAL A O 1
ATOM 811 N N . LEU A 1 110 ? -22.958 0.504 27.505 1.00 93.25 110 LEU A N 1
ATOM 812 C CA . LEU A 1 110 ? -22.372 0.966 26.245 1.00 93.25 110 LEU A CA 1
ATOM 813 C C . LEU A 1 110 ? -23.251 0.601 25.040 1.00 93.25 110 LEU A C 1
ATOM 815 O O . LEU A 1 110 ? -23.499 1.456 24.200 1.00 93.25 110 LEU A O 1
ATOM 819 N N . THR A 1 111 ? -23.767 -0.630 24.987 1.00 93.38 111 THR A N 1
ATOM 820 C CA . THR A 1 111 ? -24.657 -1.087 23.902 1.00 93.38 111 THR A CA 1
ATOM 821 C C . THR A 1 111 ? -25.922 -0.228 23.830 1.00 93.38 111 THR A C 1
ATOM 823 O O . THR A 1 111 ? -26.246 0.301 22.773 1.00 93.38 111 THR A O 1
ATOM 826 N N . MET A 1 112 ? -26.571 0.009 24.974 1.00 93.88 112 MET A N 1
ATOM 827 C CA . MET A 1 112 ? -27.766 0.854 25.069 1.00 93.88 112 MET A CA 1
ATOM 828 C C . MET A 1 112 ? -27.493 2.320 24.683 1.00 93.88 112 MET A C 1
ATOM 830 O O . MET A 1 112 ? -28.329 2.971 24.060 1.00 93.88 112 MET A O 1
ATOM 834 N N . VAL A 1 113 ? -26.309 2.848 25.015 1.00 93.94 113 VAL A N 1
ATOM 835 C CA . VAL A 1 113 ? -25.875 4.185 24.571 1.00 93.94 113 VAL A CA 1
ATOM 836 C C . VAL A 1 113 ? -25.672 4.217 23.053 1.00 93.94 113 VAL A C 1
ATOM 838 O O . VAL A 1 113 ? -26.111 5.166 22.406 1.00 93.94 113 VAL A O 1
ATOM 841 N N . CYS A 1 114 ? -25.051 3.189 22.467 1.00 91.00 114 CYS A N 1
ATOM 842 C CA . CYS A 1 114 ? -24.871 3.071 21.016 1.00 91.00 114 CYS A CA 1
ATOM 843 C C . CYS A 1 114 ? -26.202 2.944 20.256 1.00 91.00 114 CYS A C 1
ATOM 845 O O . CYS A 1 114 ? -26.300 3.405 19.123 1.00 91.00 114 CYS A O 1
ATOM 847 N N . GLU A 1 115 ? -27.232 2.378 20.883 1.00 94.50 115 GLU A N 1
ATOM 848 C CA . GLU A 1 115 ? -28.608 2.337 20.365 1.00 94.50 115 GLU A CA 1
ATOM 849 C C . GLU A 1 115 ? -29.332 3.696 20.457 1.00 94.50 115 GLU A C 1
ATOM 851 O O . GLU A 1 115 ? -30.455 3.840 19.976 1.00 94.50 115 GLU A O 1
ATOM 856 N N . GLY A 1 116 ? -28.695 4.716 21.045 1.00 94.31 116 GLY A N 1
ATOM 857 C CA . GLY A 1 116 ? -29.231 6.073 21.156 1.00 94.31 116 GLY A CA 1
ATOM 858 C C . GLY A 1 116 ? -30.152 6.295 22.357 1.00 94.31 116 GLY A C 1
ATOM 859 O O . GLY A 1 116 ? -30.850 7.310 22.408 1.00 94.31 116 GLY A O 1
ATOM 860 N N . LEU A 1 117 ? -30.174 5.379 23.332 1.00 95.00 117 LEU A N 1
ATOM 861 C CA . LEU A 1 117 ? -30.994 5.526 24.534 1.00 95.00 117 LEU A CA 1
ATOM 862 C C . LEU A 1 117 ? -30.439 6.615 25.462 1.00 95.00 117 LEU A C 1
ATOM 864 O O . LEU A 1 117 ? -29.238 6.723 25.711 1.00 95.00 117 LEU A O 1
ATOM 868 N N . LEU A 1 118 ? -31.339 7.413 26.039 1.00 94.38 118 LEU A N 1
ATOM 869 C CA . LEU A 1 118 ? -30.990 8.436 27.024 1.00 94.38 118 LEU A CA 1
ATOM 870 C C . LEU A 1 118 ? -30.700 7.806 28.390 1.00 94.38 118 LEU A C 1
ATOM 872 O O . LEU A 1 118 ? -31.337 6.827 28.776 1.00 94.38 118 LEU A O 1
ATOM 876 N N . ASN A 1 119 ? -29.851 8.447 29.202 1.00 94.06 119 ASN A N 1
ATOM 877 C CA . ASN A 1 119 ? -29.512 7.974 30.556 1.00 94.06 119 ASN A CA 1
ATOM 878 C C . ASN A 1 119 ? -30.742 7.616 31.411 1.00 94.06 119 ASN A C 1
ATOM 880 O O . ASN A 1 119 ? -30.708 6.638 32.152 1.00 94.06 119 ASN A O 1
ATOM 884 N N . LYS A 1 120 ? -31.842 8.373 31.285 1.00 94.44 120 LYS A N 1
ATOM 885 C CA . LYS A 1 120 ? -33.111 8.105 31.983 1.00 94.44 120 LYS A CA 1
ATOM 886 C C . LYS A 1 120 ? -33.793 6.811 31.512 1.00 94.44 120 LYS A C 1
ATOM 888 O O . LYS A 1 120 ? -34.371 6.094 32.327 1.00 94.44 120 LYS A O 1
ATOM 893 N N . GLN A 1 121 ? -33.737 6.515 30.215 1.00 95.00 121 GLN A N 1
ATOM 894 C CA . GLN A 1 121 ? -34.308 5.299 29.625 1.00 95.00 121 GLN A CA 1
ATOM 895 C C . GLN A 1 121 ? -33.478 4.076 30.022 1.00 95.00 121 GLN A C 1
ATOM 897 O O . GLN A 1 121 ? -34.032 3.112 30.536 1.00 95.00 121 GLN A O 1
ATOM 902 N N . ILE A 1 122 ? -32.150 4.176 29.917 1.00 94.12 122 ILE A N 1
ATOM 903 C CA . ILE A 1 122 ? -31.207 3.133 30.351 1.00 94.12 122 ILE A CA 1
ATOM 904 C C . ILE A 1 122 ? -31.379 2.829 31.847 1.00 94.12 122 ILE A C 1
ATOM 906 O O . ILE A 1 122 ? -31.429 1.671 32.253 1.00 94.12 122 ILE A O 1
ATOM 910 N N . ALA A 1 123 ? -31.511 3.870 32.676 1.00 94.75 123 ALA A N 1
ATOM 911 C CA . ALA A 1 123 ? -31.767 3.738 34.109 1.00 94.75 123 ALA A CA 1
ATOM 912 C C . ALA A 1 123 ? -33.080 2.988 34.396 1.00 94.75 123 ALA A C 1
ATOM 914 O O . ALA A 1 123 ? -33.114 2.120 35.268 1.00 94.75 123 ALA A O 1
ATOM 915 N N . SER A 1 124 ? -34.135 3.285 33.628 1.00 94.69 124 SER A N 1
ATOM 916 C CA . SER A 1 124 ? -35.442 2.626 33.750 1.00 94.69 124 SER A CA 1
ATOM 917 C C . SER A 1 124 ? -35.378 1.151 33.338 1.00 94.69 124 SER A C 1
ATOM 919 O O . SER A 1 124 ? -35.894 0.303 34.059 1.00 94.69 124 SER A O 1
ATOM 921 N N . GLU A 1 125 ? -34.695 0.828 32.235 1.00 93.25 125 GLU A N 1
ATOM 922 C CA . GLU A 1 125 ? -34.519 -0.558 31.776 1.00 93.25 125 GLU A CA 1
ATOM 923 C C . GLU A 1 125 ? -33.687 -1.408 32.738 1.00 93.25 125 GLU A C 1
ATOM 925 O O . GLU A 1 125 ? -34.028 -2.552 33.034 1.00 93.25 125 GLU A O 1
ATOM 930 N N . LEU A 1 126 ? -32.589 -0.853 33.250 1.00 92.75 126 LEU A N 1
ATOM 931 C CA . LEU A 1 126 ? -31.687 -1.569 34.149 1.00 92.75 126 LEU A CA 1
ATOM 932 C C . LEU A 1 126 ? -32.140 -1.523 35.617 1.00 92.75 126 LEU A C 1
ATOM 934 O O . LEU A 1 126 ? -31.460 -2.097 36.464 1.00 92.75 126 LEU A O 1
ATOM 938 N N . SER A 1 127 ? -33.272 -0.875 35.925 1.00 94.00 127 SER A N 1
ATOM 939 C CA . SER A 1 127 ? -33.786 -0.684 37.292 1.00 94.00 127 SER A CA 1
ATOM 940 C C . SER A 1 127 ? -32.748 -0.070 38.250 1.00 94.00 127 SER A C 1
ATOM 942 O O . SER A 1 127 ? -32.604 -0.491 39.397 1.00 94.00 127 SER A O 1
ATOM 944 N N . VAL A 1 128 ? -32.006 0.936 37.776 1.00 94.06 128 VAL A N 1
ATOM 945 C CA . VAL A 1 128 ? -30.976 1.672 38.537 1.00 94.06 128 VAL A CA 1
ATOM 946 C C . VAL A 1 128 ? -31.214 3.182 38.467 1.00 94.06 128 VAL A C 1
ATOM 948 O O . VAL A 1 128 ? -32.047 3.660 37.705 1.00 94.06 128 VAL A O 1
ATOM 951 N N . SER A 1 129 ? -30.480 3.973 39.256 1.00 95.50 129 SER A N 1
ATOM 952 C CA . SER A 1 129 ? -30.592 5.438 39.209 1.00 95.50 129 SER A CA 1
ATOM 953 C C . SER A 1 129 ? -29.860 6.044 38.002 1.00 95.50 129 SER A C 1
ATOM 955 O O . SER A 1 129 ? -28.830 5.527 37.562 1.00 95.50 129 SER A O 1
ATOM 957 N N . GLU A 1 130 ? -30.320 7.200 37.509 1.00 95.00 130 GLU A N 1
ATOM 958 C CA . GLU A 1 130 ? -29.617 7.945 36.449 1.00 95.00 130 GLU A CA 1
ATOM 959 C C . GLU A 1 130 ? -28.186 8.336 36.870 1.00 95.00 130 GLU A C 1
ATOM 961 O O . GLU A 1 130 ? -27.269 8.343 36.049 1.00 95.00 130 GLU A O 1
ATOM 966 N N . ALA A 1 131 ? -27.962 8.603 38.163 1.00 94.75 131 ALA A N 1
ATOM 967 C CA . ALA A 1 131 ? -26.630 8.871 38.706 1.00 94.75 131 ALA A CA 1
ATOM 968 C C . ALA A 1 131 ? -25.693 7.658 38.556 1.00 94.75 131 ALA A C 1
ATOM 970 O O . ALA A 1 131 ? -24.521 7.817 38.214 1.00 94.75 131 ALA A O 1
ATOM 971 N N . THR A 1 132 ? -26.219 6.443 38.738 1.00 94.19 132 THR A N 1
ATOM 972 C CA . THR A 1 132 ? -25.484 5.189 38.515 1.00 94.19 132 THR A CA 1
ATOM 973 C C . THR A 1 132 ? -25.123 5.014 37.038 1.00 94.19 132 THR A C 1
ATOM 975 O O . THR A 1 132 ? -23.990 4.646 36.730 1.00 94.19 132 THR A O 1
ATOM 978 N N . ILE A 1 133 ? -26.036 5.341 36.113 1.00 95.56 133 ILE A N 1
ATOM 979 C CA . ILE A 1 133 ? -25.740 5.325 34.670 1.00 95.56 133 ILE A CA 1
ATOM 980 C C . ILE A 1 133 ? -24.641 6.331 34.330 1.00 95.56 133 ILE A C 1
ATOM 982 O O . ILE A 1 133 ? -23.669 5.955 33.679 1.00 95.56 133 ILE A O 1
ATOM 986 N N . LYS A 1 134 ? -24.714 7.567 34.842 1.00 94.25 134 LYS A N 1
ATOM 987 C CA . LYS A 1 134 ? -23.644 8.565 34.657 1.00 94.25 134 LYS A CA 1
ATOM 988 C C . LYS A 1 134 ? -22.290 8.057 35.156 1.00 94.25 134 LYS A C 1
ATOM 990 O O . LYS A 1 134 ? -21.287 8.254 34.477 1.00 94.25 134 LYS A O 1
ATOM 995 N N . ALA A 1 135 ? -22.248 7.367 36.296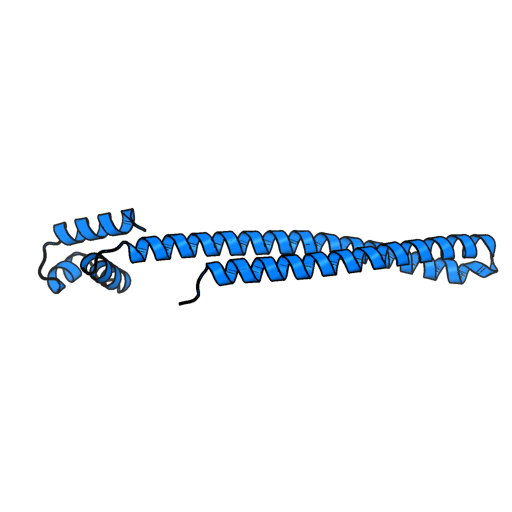 1.00 93.44 135 ALA A N 1
ATOM 996 C CA . ALA A 1 135 ? -21.015 6.769 36.806 1.00 93.44 135 ALA A CA 1
ATOM 997 C C . ALA A 1 135 ? -20.465 5.671 35.874 1.00 93.44 135 ALA A C 1
ATOM 999 O O . ALA A 1 135 ? -19.265 5.657 35.593 1.00 93.44 135 ALA A O 1
ATOM 1000 N N . HIS A 1 136 ? -21.323 4.785 35.353 1.00 93.06 136 HIS A N 1
ATOM 1001 C CA . HIS A 1 136 ? -20.913 3.769 34.378 1.00 93.06 136 HIS A CA 1
ATOM 1002 C C . HIS A 1 136 ? -20.412 4.388 33.073 1.00 93.06 136 HIS A C 1
ATOM 1004 O O . HIS A 1 136 ? -19.352 3.988 32.602 1.00 93.06 136 HIS A O 1
ATOM 1010 N N . VAL A 1 137 ? -21.120 5.380 32.530 1.00 92.81 137 VAL A N 1
ATOM 1011 C CA . VAL A 1 137 ? -20.747 6.092 31.301 1.00 92.81 137 VAL A CA 1
ATOM 1012 C C . VAL A 1 137 ? -19.383 6.768 31.458 1.00 92.81 137 VAL A C 1
ATOM 1014 O O . VAL A 1 137 ? -18.491 6.531 30.650 1.00 92.81 137 VAL A O 1
ATOM 1017 N N . THR A 1 138 ? -19.161 7.510 32.546 1.00 93.62 138 THR A N 1
ATOM 1018 C CA . THR A 1 138 ? -17.850 8.114 32.846 1.00 93.62 138 THR A CA 1
ATOM 1019 C C . THR A 1 138 ? -16.746 7.062 32.960 1.00 93.62 138 THR A C 1
ATOM 1021 O O . THR A 1 138 ? -15.639 7.268 32.472 1.00 93.62 138 THR A O 1
ATOM 1024 N N . ALA A 1 139 ? -17.024 5.917 33.591 1.00 91.44 139 ALA A N 1
ATOM 1025 C CA . ALA A 1 139 ? -16.048 4.839 33.712 1.00 91.44 139 ALA A CA 1
ATOM 1026 C C . ALA A 1 139 ? -15.741 4.153 32.368 1.00 91.44 139 ALA A C 1
ATOM 1028 O O . ALA A 1 139 ? -14.611 3.716 32.173 1.00 91.44 139 ALA A O 1
ATOM 1029 N N . ILE A 1 140 ? -16.717 4.063 31.459 1.00 91.88 140 ILE A N 1
ATOM 1030 C CA . ILE A 1 140 ? -16.543 3.539 30.096 1.00 91.88 140 ILE A CA 1
ATOM 1031 C C . ILE A 1 140 ? -15.650 4.483 29.282 1.00 91.88 140 ILE A C 1
ATOM 1033 O O . ILE A 1 140 ? -14.628 4.041 28.776 1.00 91.88 140 ILE A O 1
ATOM 1037 N N . PHE A 1 141 ? -15.958 5.785 29.253 1.00 88.81 141 PHE A N 1
ATOM 1038 C CA . PHE A 1 141 ? -15.157 6.804 28.549 1.00 88.81 141 PHE A CA 1
ATOM 1039 C C . PHE A 1 141 ? -13.752 7.025 29.122 1.00 88.81 141 PHE A C 1
ATOM 1041 O O . PHE A 1 141 ? -12.949 7.730 28.529 1.00 88.81 141 PHE A O 1
ATOM 1048 N N . ARG A 1 142 ? -13.455 6.480 30.305 1.00 87.88 142 ARG A N 1
ATOM 1049 C CA . ARG A 1 142 ? -12.099 6.483 30.868 1.00 87.88 142 ARG A CA 1
ATOM 1050 C C . ARG A 1 142 ? -11.269 5.282 30.408 1.00 87.88 142 ARG A C 1
ATOM 1052 O O . ARG A 1 142 ? -10.051 5.301 30.549 1.00 87.88 142 ARG A O 1
ATOM 1059 N N . LYS A 1 143 ? -11.939 4.206 29.994 1.00 85.56 143 LYS A N 1
ATOM 1060 C CA . LYS A 1 143 ? -11.335 2.932 29.584 1.00 85.56 143 LYS A CA 1
ATOM 1061 C C . LYS A 1 143 ? -11.199 2.808 28.065 1.00 85.56 143 LYS A C 1
ATOM 1063 O O . LYS A 1 143 ? -10.364 2.028 27.616 1.00 85.56 143 LYS A O 1
ATOM 1068 N N . LEU A 1 144 ? -12.053 3.512 27.324 1.00 81.88 144 LEU A N 1
ATOM 1069 C CA . LEU A 1 144 ? -11.987 3.725 25.877 1.00 81.88 144 LEU A CA 1
ATOM 1070 C C . LEU A 1 144 ? -11.241 5.029 25.596 1.00 81.88 144 LEU A C 1
ATOM 1072 O O . LEU A 1 144 ? -10.489 5.052 24.604 1.00 81.88 144 LEU A O 1
#